Protein AF-A0A820G5E2-F1 (afdb_monomer_lite)

Organism: NCBI:txid392033

Structure (mmCIF, N/CA/C/O backbone):
data_AF-A0A820G5E2-F1
#
_entry.id   AF-A0A820G5E2-F1
#
loop_
_atom_site.group_PDB
_atom_site.id
_atom_site.type_symbol
_atom_site.label_atom_id
_atom_site.label_alt_id
_atom_site.label_comp_id
_atom_site.label_asym_id
_atom_site.label_entity_id
_atom_site.label_seq_id
_atom_site.pdbx_PDB_ins_code
_atom_site.Cartn_x
_atom_site.Cartn_y
_atom_site.Cartn_z
_atom_site.occupancy
_atom_site.B_iso_or_equiv
_atom_site.auth_seq_id
_atom_site.auth_comp_id
_atom_site.auth_asym_id
_atom_site.auth_atom_id
_atom_site.pdbx_PDB_model_num
ATOM 1 N N . THR A 1 1 ? 35.508 21.981 -6.946 1.00 45.84 1 THR A N 1
ATOM 2 C CA . THR A 1 1 ? 34.216 21.780 -7.639 1.00 45.84 1 THR A CA 1
ATOM 3 C C . THR A 1 1 ? 33.960 20.290 -7.760 1.00 45.84 1 THR A C 1
ATOM 5 O O . THR A 1 1 ? 34.663 19.613 -8.496 1.00 45.84 1 THR A O 1
ATOM 8 N N . MET A 1 2 ? 33.043 19.733 -6.963 1.00 49.38 2 MET A N 1
ATOM 9 C CA . MET A 1 2 ? 32.750 18.295 -7.008 1.00 49.38 2 MET A CA 1
ATOM 10 C C . MET A 1 2 ? 31.876 17.982 -8.226 1.00 49.38 2 MET A C 1
ATOM 12 O O . MET A 1 2 ? 30.683 18.266 -8.226 1.00 49.38 2 MET A O 1
ATOM 16 N N . SER A 1 3 ? 32.471 17.430 -9.286 1.00 58.41 3 SER A N 1
ATOM 17 C CA . SER A 1 3 ? 31.712 16.926 -10.432 1.00 58.41 3 SER A CA 1
ATOM 18 C C . SER A 1 3 ? 31.072 15.586 -10.056 1.00 58.41 3 SER A C 1
ATOM 20 O O . SER A 1 3 ? 31.691 14.527 -10.206 1.00 58.41 3 SER A O 1
ATOM 22 N N . THR A 1 4 ? 29.846 15.613 -9.535 1.00 75.94 4 THR A N 1
ATOM 23 C CA . THR A 1 4 ? 29.094 14.392 -9.220 1.00 75.94 4 THR A CA 1
ATOM 24 C C . THR A 1 4 ? 28.787 13.662 -10.524 1.00 75.94 4 THR A C 1
ATOM 26 O O . THR A 1 4 ? 27.958 14.088 -11.323 1.00 75.94 4 THR A O 1
ATOM 29 N N . THR A 1 5 ? 29.530 12.592 -10.777 1.00 82.00 5 THR A N 1
ATOM 30 C CA . THR A 1 5 ? 29.374 11.753 -11.964 1.00 82.00 5 THR A CA 1
ATOM 31 C C . THR A 1 5 ? 28.529 10.541 -11.592 1.00 82.00 5 THR A C 1
ATOM 33 O O . THR A 1 5 ? 28.824 9.889 -10.590 1.00 82.00 5 THR A O 1
ATOM 36 N N . LYS A 1 6 ? 27.528 10.202 -12.410 1.00 86.94 6 LYS A N 1
ATOM 37 C CA . LYS A 1 6 ? 26.767 8.954 -12.274 1.00 86.94 6 LYS A CA 1
ATOM 38 C C . LYS A 1 6 ? 27.303 7.900 -13.239 1.00 86.94 6 LYS A C 1
ATOM 40 O O . LYS A 1 6 ? 27.649 8.210 -14.380 1.00 86.94 6 LYS A O 1
ATOM 45 N N . TYR A 1 7 ? 27.355 6.656 -12.779 1.00 87.56 7 TYR A N 1
ATOM 46 C CA . TYR A 1 7 ? 27.730 5.504 -13.591 1.00 87.56 7 TYR A CA 1
ATOM 47 C C . TYR A 1 7 ? 26.533 4.569 -13.709 1.00 87.56 7 TYR A C 1
ATOM 49 O O . TYR A 1 7 ? 25.929 4.191 -12.708 1.00 87.56 7 TYR A O 1
ATOM 57 N N . TYR A 1 8 ? 26.221 4.194 -14.939 1.00 87.31 8 TYR A N 1
ATOM 58 C CA . TYR A 1 8 ? 25.160 3.277 -15.307 1.00 87.31 8 TYR A CA 1
ATOM 59 C C . TYR A 1 8 ? 25.784 2.010 -15.876 1.00 87.31 8 TYR A C 1
ATOM 61 O O . TYR A 1 8 ? 26.785 2.057 -16.594 1.00 87.31 8 TYR A O 1
ATOM 69 N N . ARG A 1 9 ? 25.171 0.872 -15.578 1.00 87.81 9 ARG A N 1
ATOM 70 C CA . ARG A 1 9 ? 25.445 -0.403 -16.235 1.00 87.81 9 ARG A CA 1
ATOM 71 C C . ARG A 1 9 ? 24.143 -0.888 -16.843 1.00 87.81 9 ARG A C 1
ATOM 73 O O . ARG A 1 9 ? 23.082 -0.679 -16.254 1.00 87.81 9 ARG A O 1
ATOM 80 N N . TYR A 1 10 ? 24.234 -1.522 -18.002 1.00 84.38 10 TYR A N 1
ATOM 81 C CA . TYR A 1 10 ? 23.079 -2.191 -18.572 1.00 84.38 10 TYR A CA 1
ATOM 82 C C . TYR A 1 10 ? 22.563 -3.292 -17.629 1.00 84.38 10 TYR A C 1
ATOM 84 O O . TYR A 1 10 ? 23.338 -3.977 -16.968 1.00 84.38 10 TYR A O 1
ATOM 92 N N . GLU A 1 11 ? 21.244 -3.431 -17.522 1.00 82.06 11 GLU A N 1
ATOM 93 C CA . GLU A 1 11 ? 20.623 -4.312 -16.524 1.00 82.06 11 GLU A CA 1
ATOM 94 C C . GLU A 1 11 ? 20.849 -5.801 -16.822 1.00 82.06 11 GLU A C 1
ATOM 96 O O . GLU A 1 11 ? 20.961 -6.606 -15.898 1.00 82.06 11 GLU A O 1
ATOM 101 N N . ASN A 1 12 ? 20.954 -6.179 -18.101 1.00 81.12 12 ASN A N 1
ATOM 102 C CA . ASN A 1 12 ? 21.259 -7.555 -18.476 1.00 81.12 12 ASN A CA 1
ATOM 103 C C . ASN A 1 12 ? 22.702 -7.900 -18.088 1.00 81.12 12 ASN A C 1
ATOM 105 O O . ASN A 1 12 ? 23.650 -7.338 -18.633 1.00 81.12 12 ASN A O 1
ATOM 109 N N . SER A 1 13 ? 22.856 -8.879 -17.196 1.00 75.94 13 SER A N 1
ATOM 110 C CA . SER A 1 13 ? 24.157 -9.358 -16.714 1.00 75.94 13 SER A CA 1
ATOM 111 C C . SER A 1 13 ? 25.098 -9.870 -17.813 1.00 75.94 13 SER A C 1
ATOM 113 O O . SER A 1 13 ? 26.311 -9.875 -17.618 1.00 75.94 13 SER A O 1
ATOM 115 N N . HIS A 1 14 ? 24.559 -10.256 -18.973 1.00 82.06 14 HIS A N 1
ATOM 116 C CA . HIS A 1 14 ? 25.334 -10.714 -20.128 1.00 82.06 14 HIS A CA 1
ATOM 117 C C . HIS A 1 14 ? 25.839 -9.570 -21.020 1.00 82.06 14 HIS A C 1
ATOM 119 O O . HIS A 1 14 ? 26.645 -9.807 -21.917 1.00 82.06 14 HIS A O 1
ATOM 125 N N . CYS A 1 15 ? 25.406 -8.332 -20.767 1.00 85.62 15 CYS A N 1
ATOM 126 C CA . CYS A 1 15 ? 25.863 -7.142 -21.470 1.00 85.62 15 CYS A CA 1
ATOM 127 C C . CYS A 1 15 ? 26.717 -6.274 -20.539 1.00 85.62 15 CYS A C 1
ATOM 129 O O . CYS A 1 15 ? 26.271 -5.798 -19.497 1.00 85.62 15 CYS A O 1
ATOM 131 N N . THR A 1 16 ? 27.966 -6.034 -20.933 1.00 87.06 16 THR A N 1
ATOM 132 C CA . THR A 1 16 ? 28.963 -5.330 -20.110 1.00 87.06 16 THR A CA 1
ATOM 133 C C . THR A 1 16 ? 29.013 -3.824 -20.361 1.00 87.06 16 THR A C 1
ATOM 135 O O . THR A 1 16 ? 29.848 -3.135 -19.770 1.00 87.06 16 THR A O 1
ATOM 138 N N . VAL A 1 17 ? 28.112 -3.299 -21.200 1.00 91.00 17 VAL A N 1
ATOM 139 C CA . VAL A 1 17 ? 28.048 -1.871 -21.527 1.00 91.00 17 VAL A CA 1
ATOM 140 C C . VAL A 1 17 ? 27.820 -1.039 -20.271 1.00 91.00 17 VAL A C 1
ATOM 142 O O . VAL A 1 17 ? 26.949 -1.318 -19.438 1.00 91.00 17 VAL A O 1
ATOM 145 N N . THR A 1 18 ? 28.611 0.024 -20.157 1.00 90.06 18 THR A N 1
ATOM 146 C CA . THR A 1 18 ? 28.490 1.014 -19.088 1.00 90.06 18 THR A CA 1
ATOM 147 C C . THR A 1 18 ? 28.404 2.412 -19.672 1.00 90.06 18 THR A C 1
ATOM 149 O O . THR A 1 18 ? 29.053 2.719 -20.669 1.00 90.06 18 THR A O 1
ATOM 152 N N . ALA A 1 19 ? 27.621 3.278 -19.039 1.00 90.81 19 ALA A N 1
ATOM 153 C CA . ALA A 1 19 ? 27.509 4.678 -19.415 1.00 90.81 19 ALA A CA 1
ATOM 154 C C . ALA A 1 19 ? 27.889 5.572 -18.236 1.00 90.81 19 ALA A C 1
ATOM 156 O O . ALA A 1 19 ? 27.589 5.286 -17.078 1.00 90.81 19 ALA A O 1
ATOM 157 N N . ARG A 1 20 ? 28.567 6.673 -18.530 1.00 90.50 20 ARG A N 1
ATOM 158 C CA . ARG A 1 20 ? 28.916 7.723 -17.579 1.00 90.50 20 ARG A CA 1
ATOM 159 C C . ARG A 1 20 ? 28.065 8.939 -17.904 1.00 90.50 20 ARG A C 1
ATOM 161 O O . ARG A 1 20 ? 28.127 9.418 -19.033 1.00 90.50 20 ARG A O 1
ATOM 168 N N . ALA A 1 21 ? 27.336 9.468 -16.927 1.00 89.69 21 ALA A N 1
ATOM 169 C CA . ALA A 1 21 ? 26.554 10.689 -17.096 1.00 89.69 21 ALA A CA 1
ATOM 170 C C . ALA A 1 21 ? 26.972 11.795 -16.122 1.00 89.69 21 ALA A C 1
ATOM 172 O O . ALA A 1 21 ? 27.503 11.538 -15.034 1.00 89.69 21 ALA A O 1
ATOM 173 N N . GLY A 1 22 ? 26.736 13.035 -16.546 1.00 86.88 22 GLY A N 1
ATOM 174 C CA . GLY A 1 22 ? 26.939 14.238 -15.743 1.00 86.88 22 GLY A CA 1
ATOM 175 C C . GLY A 1 22 ? 25.763 14.552 -14.812 1.00 86.88 22 GLY A C 1
ATOM 176 O O . GLY A 1 22 ? 24.841 13.759 -14.644 1.00 86.88 22 GLY A O 1
ATOM 177 N N . LEU A 1 23 ? 25.783 15.754 -14.228 1.00 78.75 23 LEU A N 1
ATOM 178 C CA . LEU A 1 23 ? 24.807 16.235 -13.235 1.00 78.75 23 LEU A CA 1
ATOM 179 C C . LEU A 1 23 ? 23.356 16.337 -13.750 1.00 78.75 23 LEU A C 1
ATOM 181 O O . LEU A 1 23 ? 22.436 16.358 -12.941 1.00 78.75 23 LEU A O 1
ATOM 185 N N . GLN A 1 24 ? 23.150 16.369 -15.068 1.00 81.06 24 GLN A N 1
ATOM 186 C CA . GLN A 1 24 ? 21.835 16.473 -15.723 1.00 81.06 24 GLN A CA 1
ATOM 187 C C . GLN A 1 24 ? 21.443 15.186 -16.465 1.00 81.06 24 GLN A C 1
ATOM 189 O O . GLN A 1 24 ? 20.655 15.230 -17.401 1.00 81.06 24 GLN A O 1
ATOM 194 N N . ASP A 1 25 ? 22.063 14.052 -16.122 1.00 78.62 25 ASP A N 1
ATOM 195 C CA . ASP A 1 25 ? 21.887 12.773 -16.830 1.00 78.62 25 ASP A CA 1
ATOM 196 C C . ASP A 1 25 ? 22.248 12.819 -18.330 1.00 78.62 25 ASP A C 1
ATOM 198 O O . ASP A 1 25 ? 21.973 11.888 -19.083 1.00 78.62 25 ASP A O 1
ATOM 202 N N . ILE A 1 26 ? 22.980 13.856 -18.752 1.00 83.31 26 ILE A N 1
ATOM 203 C CA . ILE A 1 26 ? 23.623 13.921 -20.065 1.00 83.31 26 ILE A CA 1
ATOM 204 C C . ILE A 1 26 ? 24.708 12.847 -20.111 1.00 83.31 26 ILE A C 1
ATOM 206 O O . ILE A 1 26 ? 25.644 12.869 -19.300 1.00 83.31 26 ILE A O 1
ATOM 210 N N . ILE A 1 27 ? 24.584 11.918 -21.059 1.00 84.56 27 ILE A N 1
ATOM 211 C CA . ILE A 1 27 ? 25.570 10.862 -21.283 1.00 84.56 27 ILE A CA 1
ATOM 212 C C . ILE A 1 27 ? 26.865 11.509 -21.777 1.00 84.56 27 ILE A C 1
ATOM 214 O O . ILE A 1 27 ? 26.920 12.098 -22.851 1.00 84.56 27 ILE A O 1
ATOM 218 N N . LEU A 1 28 ? 27.912 11.396 -20.965 1.00 87.00 28 LEU A N 1
ATOM 219 C CA . LEU A 1 28 ? 29.245 11.919 -21.255 1.00 87.00 28 LEU A CA 1
ATOM 220 C C . LEU A 1 28 ? 30.093 10.899 -22.013 1.00 87.00 28 LEU A C 1
ATOM 222 O O . LEU A 1 28 ? 30.964 11.276 -22.788 1.00 87.00 28 LEU A O 1
ATOM 226 N N . ASN A 1 29 ? 29.902 9.609 -21.727 1.00 88.62 29 ASN A N 1
ATOM 227 C CA . ASN A 1 29 ? 30.668 8.534 -22.347 1.00 88.62 29 ASN A CA 1
ATOM 228 C C . ASN A 1 29 ? 29.920 7.199 -22.231 1.00 88.62 29 ASN A C 1
ATOM 230 O O . ASN A 1 29 ? 29.318 6.928 -21.192 1.00 88.62 29 ASN A O 1
ATOM 234 N N . ILE A 1 30 ? 30.013 6.355 -23.254 1.00 89.25 30 ILE A N 1
ATOM 235 C CA . ILE A 1 30 ? 29.547 4.966 -23.252 1.00 89.25 30 ILE A CA 1
ATOM 236 C C . ILE A 1 30 ? 30.763 4.080 -23.527 1.00 89.25 30 ILE A C 1
ATOM 238 O O . ILE A 1 30 ? 31.517 4.325 -24.465 1.00 89.25 30 ILE A O 1
ATOM 242 N N . LYS A 1 31 ? 30.981 3.068 -22.686 1.00 90.19 31 LYS A N 1
ATOM 243 C CA . LYS A 1 31 ? 32.057 2.086 -22.840 1.00 90.19 31 LYS A CA 1
ATOM 244 C C . LYS A 1 31 ? 31.486 0.709 -23.156 1.00 90.19 31 LYS A C 1
ATOM 246 O O . LYS A 1 31 ? 30.662 0.202 -22.390 1.00 90.19 31 LYS A O 1
ATOM 251 N N . GLY A 1 32 ? 32.047 0.091 -24.193 1.00 87.06 32 GLY A N 1
ATOM 252 C CA . GLY A 1 32 ? 31.660 -1.227 -24.691 1.00 87.06 32 GLY A CA 1
ATOM 253 C C . GLY A 1 32 ? 30.515 -1.156 -25.697 1.00 87.06 32 GLY A C 1
ATOM 254 O O . GLY A 1 32 ? 29.856 -0.126 -25.816 1.00 87.06 32 GLY A O 1
ATOM 255 N N . ASP A 1 33 ? 30.275 -2.279 -26.367 1.00 86.19 33 ASP A N 1
ATOM 256 C CA . ASP A 1 33 ? 29.195 -2.448 -27.337 1.00 86.19 33 ASP A CA 1
ATOM 257 C C . ASP A 1 33 ? 28.151 -3.433 -26.810 1.00 86.19 33 ASP A C 1
ATOM 259 O O . ASP A 1 33 ? 28.474 -4.395 -26.103 1.00 86.19 33 ASP A O 1
ATOM 263 N N . HIS A 1 34 ? 26.884 -3.190 -27.144 1.00 86.00 34 HIS A N 1
ATOM 264 C CA . HIS A 1 34 ? 25.812 -4.116 -26.799 1.00 86.00 34 HIS A CA 1
ATOM 265 C C . HIS A 1 34 ? 25.978 -5.415 -27.591 1.00 86.00 34 HIS A C 1
ATOM 267 O O . HIS A 1 34 ? 26.128 -5.404 -28.809 1.00 86.00 34 HIS A O 1
ATOM 273 N N . CYS A 1 35 ? 25.905 -6.550 -26.897 1.00 87.69 35 CYS A N 1
ATOM 274 C CA . CYS A 1 35 ? 25.952 -7.886 -27.499 1.00 87.69 35 CYS A CA 1
ATOM 275 C C . CYS A 1 35 ? 24.564 -8.412 -27.912 1.00 87.69 35 CYS A C 1
ATOM 277 O O . CYS A 1 35 ? 24.396 -9.603 -28.165 1.00 87.69 35 CYS A O 1
ATOM 279 N N . HIS A 1 36 ? 23.557 -7.542 -27.935 1.00 83.25 36 HIS A N 1
ATOM 280 C CA . HIS A 1 36 ? 22.164 -7.877 -28.203 1.00 83.25 36 HIS A CA 1
ATOM 281 C C . HIS A 1 36 ? 21.483 -6.718 -28.948 1.00 83.25 36 HIS A C 1
ATOM 283 O O . HIS A 1 36 ? 21.933 -5.570 -28.842 1.00 83.25 36 HIS A O 1
ATOM 289 N N . PRO A 1 37 ? 20.397 -6.987 -29.691 1.00 84.25 37 PRO A N 1
ATOM 290 C CA . PRO A 1 37 ? 19.614 -5.932 -30.317 1.00 84.25 37 PRO A CA 1
ATOM 291 C C . PRO A 1 37 ? 18.901 -5.055 -29.268 1.00 84.25 37 PRO A C 1
ATOM 293 O O . PRO A 1 37 ? 18.727 -5.470 -28.115 1.00 84.25 37 PRO A O 1
ATOM 296 N N . PRO A 1 38 ? 18.477 -3.838 -29.648 1.00 83.69 38 PRO A N 1
ATOM 297 C CA . PRO A 1 38 ? 17.566 -3.039 -28.840 1.00 83.69 38 PRO A CA 1
ATOM 298 C C . PRO A 1 38 ? 16.240 -3.776 -28.619 1.00 83.69 38 PRO A C 1
ATOM 300 O O . PRO A 1 38 ? 15.701 -4.367 -29.550 1.00 83.69 38 PRO A O 1
ATOM 303 N N . GLU A 1 39 ? 15.700 -3.690 -27.404 1.00 85.50 39 GLU A N 1
ATOM 304 C CA . GLU A 1 39 ? 14.422 -4.306 -27.016 1.00 85.50 39 GLU A CA 1
ATOM 305 C C . GLU A 1 39 ? 13.399 -3.205 -26.673 1.00 85.50 39 GLU A C 1
ATOM 307 O O . GLU A 1 39 ? 13.133 -2.939 -25.492 1.00 85.50 39 GLU A O 1
ATOM 312 N N . PRO A 1 40 ? 12.865 -2.486 -27.679 1.00 85.06 40 PRO A N 1
ATOM 313 C CA . PRO A 1 40 ? 11.970 -1.351 -27.453 1.00 85.06 40 PRO A CA 1
ATOM 314 C C . PRO A 1 40 ? 10.700 -1.751 -26.694 1.00 85.06 40 PRO A C 1
ATOM 316 O O . PRO A 1 40 ? 10.183 -0.967 -25.896 1.00 85.06 40 PRO A O 1
ATOM 319 N N . GLU A 1 41 ? 10.236 -2.987 -26.856 1.00 87.38 41 GLU A N 1
ATOM 320 C CA . GLU A 1 41 ? 9.050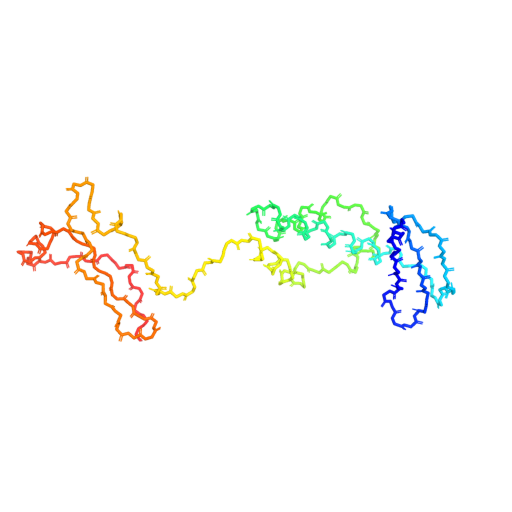 -3.505 -26.183 1.00 87.38 41 GLU A CA 1
ATOM 321 C C . GLU A 1 41 ? 9.254 -3.584 -24.669 1.00 87.38 41 GLU A C 1
ATOM 323 O O . GLU A 1 41 ? 8.359 -3.229 -23.898 1.00 87.38 41 GLU A O 1
ATOM 328 N N . GLN A 1 42 ? 10.445 -4.001 -24.225 1.00 85.88 42 GLN A N 1
ATOM 329 C CA . GLN A 1 42 ? 10.771 -4.040 -22.801 1.00 85.88 42 GLN A CA 1
ATOM 330 C C . GLN A 1 42 ? 10.831 -2.639 -22.201 1.00 85.88 42 GLN A C 1
ATOM 332 O O . GLN A 1 42 ? 10.413 -2.446 -21.057 1.00 85.88 42 GLN A O 1
ATOM 337 N N . ILE A 1 43 ? 11.325 -1.659 -22.962 1.00 87.44 43 ILE A N 1
ATOM 338 C CA . ILE A 1 43 ? 11.339 -0.257 -22.538 1.00 87.44 43 ILE A CA 1
ATOM 339 C C . ILE A 1 43 ? 9.899 0.230 -22.351 1.00 87.44 43 ILE A C 1
ATOM 341 O O . ILE A 1 43 ? 9.579 0.757 -21.288 1.00 87.44 43 ILE A O 1
ATOM 345 N N . GLN A 1 44 ? 9.010 -0.032 -23.312 1.00 89.94 44 GLN A N 1
ATOM 346 C CA . GLN A 1 44 ? 7.593 0.340 -23.222 1.00 89.94 44 GLN A CA 1
ATOM 347 C C . GLN A 1 44 ? 6.899 -0.275 -21.994 1.00 89.94 44 GLN A C 1
ATOM 349 O O . GLN A 1 44 ? 6.235 0.433 -21.236 1.00 89.94 44 GLN A O 1
ATOM 354 N N . ILE A 1 45 ? 7.117 -1.567 -21.725 1.00 90.12 45 ILE A N 1
ATOM 355 C CA . ILE A 1 45 ? 6.547 -2.251 -20.550 1.00 90.12 45 ILE A CA 1
ATOM 356 C C . ILE A 1 45 ? 7.081 -1.660 -19.240 1.00 90.12 45 ILE A C 1
ATOM 358 O O . ILE A 1 45 ? 6.350 -1.561 -18.252 1.00 90.12 45 ILE A O 1
ATOM 362 N N . ARG A 1 46 ? 8.360 -1.275 -19.191 1.00 89.50 46 ARG A N 1
ATOM 363 C CA . ARG A 1 46 ? 8.945 -0.631 -18.004 1.00 89.50 46 ARG A CA 1
ATOM 364 C C . ARG A 1 46 ? 8.345 0.744 -17.770 1.00 89.50 46 ARG A C 1
ATOM 366 O O . ARG A 1 46 ? 7.985 1.037 -16.631 1.00 89.50 46 ARG A O 1
ATOM 373 N N . THR A 1 47 ? 8.204 1.543 -18.823 1.00 90.75 47 THR A N 1
ATOM 374 C CA . THR A 1 47 ? 7.551 2.853 -18.751 1.00 90.75 47 THR A CA 1
ATOM 375 C C . THR A 1 47 ? 6.125 2.702 -18.235 1.00 90.75 47 THR A C 1
ATOM 377 O O . THR A 1 47 ? 5.763 3.349 -17.257 1.00 90.75 47 THR A O 1
ATOM 380 N N . PHE A 1 48 ? 5.358 1.752 -18.778 1.00 92.56 48 PHE A N 1
ATOM 381 C CA . PHE A 1 48 ? 4.018 1.434 -18.284 1.00 92.56 48 PHE A CA 1
ATOM 382 C C . PHE A 1 48 ? 4.007 1.088 -16.787 1.00 92.56 48 PHE A C 1
ATOM 384 O O . PHE A 1 48 ? 3.264 1.683 -16.008 1.00 92.56 48 PHE A O 1
ATOM 391 N N . LYS A 1 49 ? 4.886 0.178 -16.339 1.00 92.12 49 LYS A N 1
ATOM 392 C CA . LYS A 1 49 ? 5.000 -0.183 -14.912 1.00 92.12 49 LYS A CA 1
ATOM 393 C C . LYS A 1 49 ? 5.299 1.026 -14.028 1.00 92.12 49 LYS A C 1
ATOM 395 O O . LYS A 1 49 ? 4.814 1.075 -12.899 1.00 92.12 49 LYS A O 1
ATOM 400 N N . GLN A 1 50 ? 6.123 1.962 -14.497 1.00 91.56 50 GLN A N 1
ATOM 401 C CA . GLN A 1 50 ? 6.447 3.178 -13.753 1.00 91.56 50 GLN A CA 1
ATOM 402 C C . GLN A 1 50 ? 5.240 4.108 -13.639 1.00 91.56 50 GLN A C 1
ATOM 404 O O . GLN A 1 50 ? 4.991 4.606 -12.543 1.00 91.56 50 GLN A O 1
ATOM 409 N N . VAL A 1 51 ? 4.471 4.277 -14.717 1.00 92.81 51 VAL A N 1
ATOM 410 C CA . VAL A 1 51 ? 3.236 5.075 -14.719 1.00 92.81 51 VAL A CA 1
ATOM 411 C C . VAL A 1 51 ? 2.216 4.489 -13.745 1.00 92.81 51 VAL A C 1
ATOM 413 O O . VAL A 1 51 ? 1.782 5.181 -12.826 1.00 92.81 51 VAL A O 1
ATOM 416 N N . VAL A 1 52 ? 1.925 3.187 -13.840 1.00 92.69 52 VAL A N 1
ATOM 417 C CA . VAL A 1 52 ? 0.976 2.530 -12.922 1.00 92.69 52 VAL A CA 1
ATOM 418 C C . VAL A 1 52 ? 1.467 2.594 -11.475 1.00 92.69 52 VAL A C 1
ATOM 420 O O . VAL A 1 52 ? 0.676 2.813 -10.561 1.00 92.69 52 VAL A O 1
ATOM 423 N N . LYS A 1 53 ? 2.777 2.449 -11.232 1.00 92.81 53 LYS A N 1
ATOM 424 C CA . LYS A 1 53 ? 3.354 2.589 -9.887 1.00 92.81 53 LYS A CA 1
ATOM 425 C C . LYS A 1 53 ? 3.203 4.010 -9.342 1.00 92.81 53 LYS A C 1
ATOM 427 O O . LYS A 1 53 ? 2.921 4.159 -8.155 1.00 92.81 53 LYS A O 1
ATOM 432 N N . ALA A 1 54 ? 3.411 5.027 -10.176 1.00 92.25 54 ALA A N 1
ATOM 433 C CA . ALA A 1 54 ? 3.222 6.421 -9.796 1.00 92.25 54 ALA A CA 1
ATOM 434 C C . ALA A 1 54 ? 1.751 6.688 -9.449 1.00 92.25 54 ALA A C 1
ATOM 436 O O . ALA A 1 54 ? 1.479 7.171 -8.353 1.00 92.25 54 ALA A O 1
ATOM 437 N N . GLY A 1 55 ? 0.819 6.246 -10.300 1.00 91.06 55 GLY A N 1
ATOM 438 C CA . GLY A 1 55 ? -0.620 6.311 -10.031 1.00 91.06 55 GLY A CA 1
ATOM 439 C C . GLY A 1 55 ? -1.007 5.566 -8.753 1.00 91.06 55 GLY A C 1
ATOM 440 O O . GLY A 1 55 ? -1.743 6.085 -7.921 1.00 91.06 55 GLY A O 1
ATOM 441 N N . ALA A 1 56 ? -0.444 4.377 -8.514 1.00 91.06 56 ALA A N 1
ATOM 442 C CA . ALA A 1 56 ? -0.686 3.624 -7.286 1.00 91.06 56 ALA A CA 1
ATOM 443 C C . ALA A 1 56 ? -0.240 4.382 -6.025 1.00 91.06 56 ALA A C 1
ATOM 445 O O . ALA A 1 56 ? -0.814 4.169 -4.960 1.00 91.06 56 ALA A O 1
ATOM 446 N N . ILE A 1 57 ? 0.763 5.254 -6.125 1.00 90.56 57 ILE A N 1
ATOM 447 C CA . ILE A 1 57 ? 1.222 6.095 -5.018 1.00 90.56 57 ILE A CA 1
ATOM 448 C C . ILE A 1 57 ? 0.336 7.337 -4.852 1.00 90.56 57 ILE A C 1
ATOM 450 O O . ILE A 1 57 ? 0.026 7.699 -3.721 1.00 90.56 57 ILE A O 1
ATOM 454 N N . SER A 1 58 ? -0.055 7.990 -5.948 1.00 90.88 58 SER A N 1
ATOM 455 C CA . SER A 1 58 ? -0.742 9.288 -5.906 1.00 90.88 58 SER A CA 1
ATOM 456 C C . SER A 1 58 ? -2.265 9.204 -5.827 1.00 90.88 58 SER A C 1
ATOM 458 O O . SER A 1 58 ? -2.896 10.109 -5.287 1.00 90.88 58 SER A O 1
ATOM 460 N N . GLU A 1 59 ? -2.874 8.162 -6.391 1.00 90.25 59 GLU A N 1
ATOM 461 C CA . GLU A 1 59 ? -4.327 8.039 -6.512 1.00 90.25 59 GLU A CA 1
ATOM 462 C C . GLU A 1 59 ? -4.924 7.188 -5.382 1.00 90.25 59 GLU A C 1
ATOM 464 O O . GLU A 1 59 ? -4.383 6.149 -4.992 1.00 90.25 59 GLU A O 1
ATOM 469 N N . SER A 1 60 ? -6.097 7.600 -4.893 1.00 87.12 60 SER A N 1
ATOM 470 C CA . SER A 1 60 ? -6.859 6.894 -3.853 1.00 87.12 60 SER A CA 1
ATOM 471 C C . SER A 1 60 ? -7.728 5.751 -4.392 1.00 87.12 60 SER A C 1
ATOM 473 O O . SER A 1 60 ? -8.292 4.989 -3.607 1.00 87.12 60 SER A O 1
ATOM 475 N N . ILE A 1 61 ? -7.830 5.599 -5.716 1.00 90.50 61 ILE A N 1
ATOM 476 C CA . ILE A 1 61 ? -8.627 4.540 -6.338 1.00 90.50 61 ILE A CA 1
ATOM 477 C C . ILE A 1 61 ? -7.923 3.166 -6.248 1.00 90.50 61 ILE A C 1
ATOM 479 O O . ILE A 1 61 ? -6.695 3.080 -6.067 1.00 90.50 61 ILE A O 1
ATOM 483 N N . PRO A 1 62 ? -8.672 2.051 -6.349 1.00 90.62 62 PRO A N 1
ATOM 484 C CA . PRO A 1 62 ? -8.098 0.710 -6.362 1.00 90.62 62 PRO A CA 1
ATOM 485 C C . PRO A 1 62 ? -7.058 0.524 -7.475 1.00 90.62 62 PRO A C 1
ATOM 487 O O . PRO A 1 62 ? -7.287 0.900 -8.619 1.00 90.62 62 PRO A O 1
ATOM 490 N N . ILE A 1 63 ? -5.941 -0.141 -7.160 1.00 90.44 63 ILE A N 1
ATOM 491 C CA . ILE A 1 63 ? -4.877 -0.478 -8.125 1.00 90.44 63 ILE A CA 1
ATOM 492 C C . ILE A 1 63 ? -5.393 -1.176 -9.400 1.00 90.44 63 ILE A C 1
ATOM 494 O O . ILE A 1 63 ? -4.889 -0.830 -10.466 1.00 90.44 63 ILE A O 1
ATOM 498 N N . PRO A 1 64 ? -6.381 -2.102 -9.355 1.00 92.25 64 PRO A N 1
ATOM 499 C CA . PRO A 1 64 ? -6.982 -2.635 -10.580 1.00 92.25 64 PRO A CA 1
ATOM 500 C C . PRO A 1 64 ? -7.495 -1.545 -11.526 1.00 92.25 64 PRO A C 1
ATOM 502 O O . PRO A 1 64 ? -7.176 -1.562 -12.706 1.00 92.25 64 PRO A O 1
ATOM 505 N N . GLN A 1 65 ? -8.208 -0.551 -10.991 1.00 92.94 65 GLN A N 1
ATOM 506 C CA . GLN A 1 65 ? -8.779 0.527 -11.797 1.00 92.94 65 GLN A CA 1
ATOM 507 C C . GLN A 1 65 ? -7.692 1.419 -12.400 1.00 92.94 65 GLN A C 1
ATOM 509 O O . GLN A 1 65 ? -7.826 1.847 -13.540 1.00 92.94 65 GLN A O 1
ATOM 514 N N . ILE A 1 66 ? -6.602 1.661 -11.663 1.00 93.00 66 ILE A N 1
ATOM 515 C CA . ILE A 1 66 ? -5.434 2.391 -12.182 1.00 93.00 66 ILE A CA 1
ATOM 516 C C . ILE A 1 66 ? -4.814 1.609 -13.333 1.00 93.00 66 ILE A C 1
ATOM 518 O O . ILE A 1 66 ? -4.551 2.174 -14.384 1.00 93.00 66 ILE A O 1
ATOM 522 N N . TYR A 1 67 ? -4.603 0.305 -13.156 1.00 93.44 67 TYR A N 1
ATOM 523 C CA . TYR A 1 67 ? -4.036 -0.535 -14.203 1.00 93.44 67 TYR A CA 1
ATOM 524 C C . TYR A 1 67 ? -4.895 -0.504 -15.473 1.00 93.44 67 TYR A C 1
ATOM 526 O O . TYR A 1 67 ? -4.352 -0.264 -16.546 1.00 93.44 67 TYR A O 1
ATOM 534 N N . ASP A 1 68 ? -6.211 -0.697 -15.353 1.00 92.12 68 ASP A N 1
ATOM 535 C CA . ASP A 1 68 ? -7.125 -0.727 -16.502 1.00 92.12 68 ASP A CA 1
ATOM 536 C C . ASP A 1 68 ? -7.193 0.632 -17.212 1.00 92.12 68 ASP A C 1
ATOM 538 O O . ASP A 1 68 ? -7.138 0.697 -18.440 1.00 92.12 68 ASP A O 1
ATOM 542 N N . LYS A 1 69 ? -7.245 1.724 -16.440 1.00 92.62 69 LYS A N 1
ATOM 543 C CA . LYS A 1 69 ? -7.190 3.101 -16.946 1.00 92.62 69 LYS A CA 1
ATOM 544 C C . LYS A 1 69 ? -5.906 3.345 -17.737 1.00 92.62 69 LYS A C 1
ATOM 546 O O . LYS A 1 69 ? -5.966 3.772 -18.885 1.00 92.62 69 LYS A O 1
ATOM 551 N N . GLU A 1 70 ? -4.747 3.055 -17.150 1.00 92.06 70 GLU A N 1
ATOM 552 C CA . GLU A 1 70 ? -3.463 3.292 -17.813 1.00 92.06 70 GLU A CA 1
ATOM 553 C C . GLU A 1 70 ? -3.265 2.359 -19.016 1.00 92.06 70 GLU A C 1
ATOM 555 O O . GLU A 1 70 ? -2.713 2.778 -20.028 1.00 92.06 70 GLU A O 1
ATOM 560 N N . ALA A 1 71 ? -3.748 1.114 -18.948 1.00 90.00 71 ALA A N 1
ATOM 561 C CA . ALA A 1 71 ? -3.688 0.168 -20.061 1.00 90.00 71 ALA A CA 1
ATOM 562 C C . ALA A 1 71 ? -4.550 0.615 -21.253 1.00 90.00 71 ALA A C 1
ATOM 564 O O . ALA A 1 71 ? -4.188 0.347 -22.396 1.00 90.00 71 ALA A O 1
ATOM 565 N N . ALA A 1 72 ? -5.660 1.313 -20.999 1.00 88.81 72 ALA A N 1
ATOM 566 C CA . ALA A 1 72 ? -6.528 1.858 -22.040 1.00 88.81 72 ALA A CA 1
ATOM 567 C C . ALA A 1 72 ? -5.972 3.132 -22.703 1.00 88.81 72 ALA A C 1
ATOM 569 O O . ALA A 1 72 ? -6.361 3.449 -23.825 1.00 88.81 72 ALA A O 1
ATOM 570 N N . HIS A 1 73 ? -5.092 3.871 -22.022 1.00 85.88 73 HIS A N 1
ATOM 571 C CA . HIS A 1 73 ? -4.563 5.154 -22.500 1.00 85.88 73 HIS A CA 1
ATOM 572 C C . HIS A 1 73 ? -3.161 5.078 -23.106 1.00 85.88 73 HIS A C 1
ATOM 574 O O . HIS A 1 73 ? -2.705 6.056 -23.697 1.00 85.88 73 HIS A O 1
ATOM 580 N N . ILE A 1 74 ? -2.461 3.955 -22.949 1.00 84.19 74 ILE A N 1
ATOM 581 C CA . ILE A 1 74 ? -1.083 3.828 -23.406 1.00 84.19 74 ILE A CA 1
ATOM 582 C C . ILE A 1 74 ? -0.998 3.312 -24.849 1.00 84.19 74 ILE A C 1
ATOM 584 O O . ILE A 1 74 ? -1.529 2.256 -25.190 1.00 84.19 74 ILE A O 1
ATOM 588 N N . ASP A 1 75 ? -0.248 4.028 -25.685 1.00 85.44 75 ASP A N 1
ATOM 589 C CA . ASP A 1 75 ? 0.099 3.583 -27.037 1.00 85.44 75 ASP A CA 1
ATOM 590 C C . ASP A 1 75 ? 1.236 2.550 -26.975 1.00 85.44 75 ASP A C 1
ATOM 592 O O . ASP A 1 75 ? 2.423 2.868 -27.101 1.00 85.44 75 ASP A O 1
ATOM 596 N N . LEU A 1 76 ? 0.876 1.289 -26.730 1.00 86.81 76 LEU A N 1
ATOM 597 C CA . LEU A 1 76 ? 1.803 0.157 -26.755 1.00 86.81 76 LEU A CA 1
ATOM 598 C C . LEU A 1 76 ? 1.832 -0.514 -28.128 1.00 86.81 76 LEU A C 1
ATOM 600 O O . LEU A 1 76 ? 0.812 -0.655 -28.802 1.00 86.81 76 LEU A O 1
ATOM 604 N N . SER A 1 77 ? 3.007 -1.014 -28.514 1.00 87.25 77 SER A N 1
ATOM 605 C CA . SER A 1 77 ? 3.112 -1.891 -29.683 1.00 87.25 77 SER A CA 1
ATOM 606 C C . SER A 1 77 ? 2.325 -3.193 -29.470 1.00 87.25 77 SER A C 1
ATOM 608 O O . SER A 1 77 ? 2.179 -3.668 -28.342 1.00 87.25 77 SER A O 1
ATOM 610 N N . THR A 1 78 ? 1.868 -3.834 -30.551 1.00 87.06 78 THR A N 1
ATOM 611 C CA . THR A 1 78 ? 1.155 -5.125 -30.473 1.00 87.06 78 THR A CA 1
ATOM 612 C C . THR A 1 78 ? 1.968 -6.191 -29.732 1.00 87.06 78 THR A C 1
ATOM 614 O O . THR A 1 78 ? 1.415 -6.965 -28.953 1.00 87.06 78 THR A O 1
ATOM 617 N N . LEU A 1 79 ? 3.290 -6.198 -29.929 1.00 86.06 79 LEU A N 1
ATOM 618 C CA . LEU A 1 79 ? 4.202 -7.099 -29.228 1.00 86.06 79 LEU A CA 1
ATOM 619 C C . LEU A 1 79 ? 4.253 -6.781 -27.729 1.00 86.06 79 LEU A C 1
ATOM 621 O O . LEU A 1 79 ? 4.133 -7.691 -26.913 1.00 86.06 79 LEU A O 1
ATOM 625 N N . SER A 1 80 ? 4.346 -5.503 -27.354 1.00 86.56 80 SER A N 1
ATOM 626 C CA . SER A 1 80 ? 4.323 -5.070 -25.952 1.00 86.56 80 SER A CA 1
ATOM 627 C C . SER A 1 80 ? 3.020 -5.413 -25.237 1.00 86.56 80 SER A C 1
ATOM 629 O O . SER A 1 80 ? 3.070 -5.786 -24.068 1.00 86.56 80 SER A O 1
ATOM 631 N N . ILE A 1 81 ? 1.874 -5.322 -25.920 1.00 86.00 81 ILE A N 1
ATOM 632 C CA . ILE A 1 81 ? 0.571 -5.726 -25.369 1.00 86.00 81 ILE A CA 1
ATOM 633 C C . ILE A 1 81 ? 0.555 -7.235 -25.101 1.00 86.00 81 ILE A C 1
ATOM 635 O O . ILE A 1 81 ? 0.118 -7.666 -24.036 1.00 86.00 81 ILE A O 1
ATOM 639 N N . ALA A 1 82 ? 1.081 -8.041 -26.029 1.00 86.12 82 ALA A N 1
ATOM 640 C CA . ALA A 1 82 ? 1.096 -9.499 -25.904 1.00 86.12 8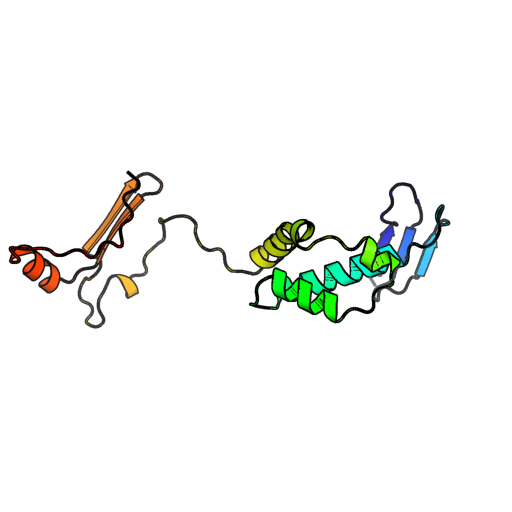2 ALA A CA 1
ATOM 641 C C . ALA A 1 82 ? 1.936 -10.002 -24.716 1.00 86.12 82 ALA A C 1
ATOM 643 O O . ALA A 1 82 ? 1.621 -11.038 -24.133 1.00 86.12 82 ALA A O 1
ATOM 644 N N . VAL A 1 83 ? 2.990 -9.270 -24.344 1.00 87.75 83 VAL A N 1
ATOM 645 C CA . VAL A 1 83 ? 3.854 -9.596 -23.195 1.00 87.75 83 VAL A CA 1
ATOM 646 C C . VAL A 1 83 ? 3.606 -8.700 -21.977 1.00 87.75 83 VAL A C 1
ATOM 648 O O . VAL A 1 83 ? 4.390 -8.717 -21.021 1.00 87.75 83 VAL A O 1
ATOM 651 N N . LEU A 1 84 ? 2.527 -7.909 -21.985 1.00 87.88 84 LEU A N 1
ATOM 652 C CA . LEU A 1 84 ? 2.202 -7.031 -20.872 1.00 87.88 84 LEU A CA 1
ATOM 653 C C . LEU A 1 84 ? 1.898 -7.883 -19.628 1.00 87.88 84 LEU A C 1
ATOM 655 O O . LEU A 1 84 ? 1.074 -8.799 -19.677 1.00 87.88 84 LEU A O 1
ATOM 659 N N . PRO A 1 85 ? 2.546 -7.612 -18.485 1.00 87.25 85 PRO A N 1
ATOM 660 C CA . PRO A 1 85 ? 2.281 -8.352 -17.262 1.00 87.25 85 PRO A CA 1
ATOM 661 C C . PRO A 1 85 ? 0.859 -8.083 -16.784 1.00 87.25 85 PRO A C 1
ATOM 663 O O . PRO A 1 85 ? 0.428 -6.933 -16.709 1.00 87.25 85 PRO A O 1
ATOM 666 N N . SER A 1 86 ? 0.165 -9.142 -16.382 1.00 89.44 86 SER A N 1
ATOM 667 C CA . SER A 1 86 ? -1.176 -9.033 -15.813 1.00 89.44 86 SER A CA 1
ATOM 668 C C . SER A 1 86 ? -1.183 -8.206 -14.526 1.00 89.44 86 SER A C 1
ATOM 670 O O . SER A 1 86 ? -0.218 -8.191 -13.753 1.00 89.44 86 SER A O 1
ATOM 672 N N . GLN A 1 87 ? -2.329 -7.599 -14.231 1.00 86.38 87 GLN A N 1
ATOM 673 C CA . GLN A 1 87 ? -2.558 -6.869 -12.988 1.00 86.38 87 GLN A CA 1
ATOM 674 C C . GLN A 1 87 ? -2.204 -7.704 -11.739 1.00 86.38 87 GLN A C 1
ATOM 676 O O . GLN A 1 87 ? -1.574 -7.198 -10.813 1.00 86.38 87 GLN A O 1
ATOM 681 N N . ARG A 1 88 ? -2.527 -9.007 -11.722 1.00 86.19 88 ARG A N 1
ATOM 682 C CA . ARG A 1 88 ? -2.202 -9.910 -10.599 1.00 86.19 88 ARG A CA 1
ATOM 683 C C . ARG A 1 88 ? -0.699 -10.057 -10.362 1.00 86.19 88 ARG A C 1
ATOM 685 O O . ARG A 1 88 ? -0.275 -10.121 -9.212 1.00 86.19 88 ARG A O 1
ATOM 692 N N . GLN A 1 89 ? 0.104 -10.088 -11.426 1.00 85.81 89 GLN A N 1
ATOM 693 C CA . GLN A 1 89 ? 1.563 -10.195 -11.316 1.00 85.81 89 GLN A CA 1
ATOM 694 C C . GLN A 1 89 ? 2.191 -8.933 -10.715 1.00 85.81 89 GLN A C 1
ATOM 696 O O . GLN A 1 89 ? 3.247 -9.012 -10.090 1.00 85.81 89 GLN A O 1
ATOM 701 N N . LEU A 1 90 ? 1.549 -7.774 -10.887 1.00 84.75 90 LEU A N 1
ATOM 702 C CA . LEU A 1 90 ? 2.072 -6.491 -10.417 1.00 84.75 90 LEU A CA 1
ATOM 703 C C . LEU A 1 90 ? 1.425 -5.983 -9.126 1.00 84.75 90 LEU A C 1
ATOM 705 O O . LEU A 1 90 ? 2.040 -5.171 -8.431 1.00 84.75 90 LEU A O 1
ATOM 709 N N . GLY A 1 91 ? 0.236 -6.481 -8.774 1.00 82.19 91 GLY A N 1
ATOM 710 C CA . GLY A 1 91 ? -0.557 -6.010 -7.637 1.00 82.19 91 GLY A CA 1
ATOM 711 C C . GLY A 1 91 ? 0.248 -5.936 -6.343 1.00 82.19 91 GLY A C 1
ATOM 712 O O . GLY A 1 91 ? 0.352 -4.868 -5.751 1.00 82.19 91 GLY A O 1
ATOM 713 N N . SER A 1 92 ? 0.960 -7.008 -5.982 1.00 84.25 92 SER A N 1
ATOM 714 C CA . SER A 1 92 ? 1.777 -7.052 -4.759 1.00 84.25 92 SER A CA 1
ATOM 715 C C . SER A 1 92 ? 2.882 -5.987 -4.714 1.00 84.25 92 SER A C 1
ATOM 717 O O . SER A 1 92 ? 3.190 -5.450 -3.645 1.00 84.25 92 SER A O 1
ATOM 719 N N . THR A 1 93 ? 3.466 -5.653 -5.868 1.00 87.12 93 THR A N 1
ATOM 720 C CA . THR A 1 93 ? 4.520 -4.637 -5.991 1.00 87.12 93 THR A CA 1
ATOM 721 C C . THR A 1 93 ? 3.944 -3.240 -5.796 1.00 87.12 93 THR A C 1
ATOM 723 O O . THR A 1 93 ? 4.522 -2.425 -5.073 1.00 87.12 93 THR A O 1
ATOM 726 N N . PHE A 1 94 ? 2.793 -2.969 -6.407 1.00 90.31 94 PHE A N 1
ATOM 727 C CA . PHE A 1 94 ? 2.121 -1.677 -6.309 1.00 90.31 94 PHE A CA 1
ATOM 728 C C . PHE A 1 94 ? 1.473 -1.472 -4.936 1.00 90.31 94 PHE A C 1
ATOM 730 O O . PHE A 1 94 ? 1.642 -0.408 -4.346 1.00 90.31 94 PHE A O 1
ATOM 737 N N . ASP A 1 95 ? 0.867 -2.509 -4.354 1.00 87.00 95 ASP A N 1
ATOM 738 C CA . ASP A 1 95 ? 0.361 -2.497 -2.977 1.00 87.00 95 ASP A CA 1
ATOM 739 C C . ASP A 1 95 ? 1.478 -2.215 -1.975 1.00 87.00 95 ASP A C 1
ATOM 741 O O . ASP A 1 95 ? 1.282 -1.522 -0.978 1.00 87.00 95 ASP A O 1
ATOM 745 N N . LYS A 1 96 ? 2.676 -2.767 -2.201 1.00 87.31 96 LYS A N 1
ATOM 746 C CA . LYS A 1 96 ? 3.843 -2.471 -1.363 1.00 87.31 96 LYS A CA 1
ATOM 747 C C . LYS A 1 96 ? 4.286 -1.016 -1.524 1.00 87.31 96 LYS A C 1
ATOM 749 O O . LYS A 1 96 ? 4.576 -0.372 -0.522 1.00 87.31 96 LYS A O 1
ATOM 754 N N . ALA A 1 97 ? 4.317 -0.496 -2.751 1.00 87.44 97 ALA A N 1
ATOM 755 C CA . ALA A 1 97 ? 4.672 0.898 -3.013 1.00 87.44 97 ALA A CA 1
ATOM 756 C C . ALA A 1 97 ? 3.685 1.878 -2.356 1.00 87.44 97 ALA A C 1
ATOM 758 O O . ALA A 1 97 ? 4.119 2.818 -1.696 1.00 87.44 97 ALA A O 1
ATOM 759 N N . ARG A 1 98 ? 2.379 1.610 -2.465 1.00 88.25 98 ARG A N 1
ATOM 760 C CA . ARG A 1 98 ? 1.318 2.380 -1.805 1.00 88.25 98 ARG A CA 1
ATOM 761 C C . ARG A 1 98 ? 1.430 2.308 -0.282 1.00 88.25 98 ARG A C 1
ATOM 763 O O . ARG A 1 98 ? 1.386 3.338 0.379 1.00 88.25 98 ARG A O 1
ATOM 770 N N . ARG A 1 99 ? 1.661 1.115 0.278 1.00 84.38 99 ARG A N 1
ATOM 771 C CA . ARG A 1 99 ? 1.804 0.918 1.733 1.00 84.38 99 ARG A CA 1
ATOM 772 C C . ARG A 1 99 ? 2.938 1.715 2.371 1.00 84.38 99 ARG A C 1
ATOM 774 O O . ARG A 1 99 ? 2.829 2.072 3.535 1.00 84.38 99 ARG A O 1
ATOM 781 N N . LEU A 1 100 ? 4.012 1.989 1.629 1.00 85.38 100 LEU A N 1
ATOM 782 C CA . LEU A 1 100 ? 5.118 2.822 2.116 1.00 85.38 100 LEU A CA 1
ATOM 783 C C . LEU A 1 100 ? 4.737 4.303 2.259 1.00 85.38 100 LEU A C 1
ATOM 785 O O . LEU A 1 100 ? 5.445 5.036 2.939 1.00 85.38 100 LEU A O 1
ATOM 789 N N . GLN A 1 101 ? 3.659 4.735 1.605 1.00 83.44 101 GLN A N 1
ATOM 790 C CA . GLN A 1 101 ? 3.172 6.117 1.612 1.00 83.44 101 GLN A CA 1
ATOM 791 C C . GLN A 1 101 ? 1.964 6.292 2.533 1.00 83.44 101 GLN A C 1
ATOM 793 O O . GLN A 1 101 ? 1.730 7.376 3.059 1.00 83.44 101 GLN A O 1
ATOM 798 N N . THR A 1 102 ? 1.191 5.228 2.751 1.00 75.56 102 THR A N 1
ATOM 799 C CA . THR A 1 102 ? 0.084 5.251 3.705 1.00 75.56 102 THR A CA 1
ATOM 800 C C . THR A 1 102 ? 0.606 5.204 5.141 1.00 75.56 102 THR A C 1
ATOM 802 O O . THR A 1 102 ? 1.518 4.419 5.420 1.00 75.56 102 THR A O 1
ATOM 805 N N . PRO A 1 103 ? 0.012 5.970 6.072 1.00 77.19 103 PRO A N 1
ATOM 806 C CA . PRO A 1 103 ? 0.371 5.888 7.479 1.00 77.19 103 PRO A CA 1
ATOM 807 C C . PRO A 1 103 ? 0.180 4.462 8.000 1.00 77.19 103 PRO A C 1
ATOM 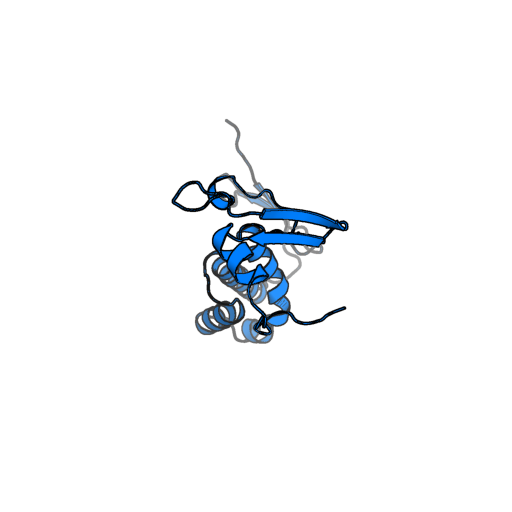809 O O . PRO A 1 103 ? -0.761 3.756 7.628 1.00 77.19 103 PRO A O 1
ATOM 812 N N . PHE A 1 104 ? 1.100 4.036 8.863 1.00 73.56 104 PHE A N 1
ATOM 813 C CA . PHE A 1 104 ? 1.026 2.734 9.505 1.00 73.56 104 PHE A CA 1
ATOM 814 C C . PHE A 1 104 ? -0.229 2.665 10.376 1.00 73.56 104 PHE A C 1
ATOM 816 O O . PHE A 1 104 ? -0.369 3.428 11.329 1.00 73.56 104 PHE A O 1
ATOM 823 N N . ILE A 1 105 ? -1.122 1.730 10.058 1.00 70.81 105 ILE A N 1
ATOM 824 C CA . ILE A 1 105 ? -2.236 1.381 10.935 1.00 70.81 105 ILE A CA 1
ATOM 825 C C . ILE A 1 105 ? -1.709 0.334 11.923 1.00 70.81 105 ILE A C 1
ATOM 827 O O . ILE A 1 105 ? -1.263 -0.734 11.487 1.00 70.81 105 ILE A O 1
ATOM 831 N N . PRO A 1 106 ? -1.723 0.609 13.238 1.00 68.25 106 PRO A N 1
ATOM 832 C CA . PRO A 1 106 ? -1.287 -0.354 14.233 1.00 68.25 106 PRO A CA 1
ATOM 833 C C . PRO A 1 106 ? -2.106 -1.641 14.151 1.00 68.25 106 PRO A C 1
ATOM 835 O O . PRO A 1 106 ? -3.325 -1.632 14.273 1.00 68.25 106 PRO A O 1
ATOM 838 N N . ASN A 1 107 ? -1.417 -2.773 14.013 1.00 69.88 107 ASN A N 1
ATOM 839 C CA . ASN A 1 107 ? -2.039 -4.099 14.082 1.00 69.88 107 ASN A CA 1
ATOM 840 C C . ASN A 1 107 ? -2.216 -4.593 15.532 1.00 69.88 107 ASN A C 1
ATOM 842 O O . ASN A 1 107 ? -2.517 -5.766 15.762 1.00 69.88 107 ASN A O 1
ATOM 846 N N . SER A 1 108 ? -1.968 -3.731 16.523 1.00 72.75 108 SER A N 1
ATOM 847 C CA . SER A 1 108 ? -2.107 -4.034 17.946 1.00 72.75 108 SER A CA 1
ATOM 848 C C . SER A 1 108 ? -3.176 -3.162 18.587 1.00 72.75 108 SER A C 1
ATOM 850 O O . SER A 1 108 ? -3.199 -1.954 18.395 1.00 72.75 108 SER A O 1
ATOM 852 N N . GLN A 1 109 ? -3.980 -3.767 19.461 1.00 70.06 109 GLN A N 1
ATOM 853 C CA . GLN A 1 109 ? -4.923 -3.064 20.346 1.00 70.06 109 GLN A CA 1
ATOM 854 C C . GLN A 1 109 ? -4.226 -2.361 21.532 1.00 70.06 109 GLN A C 1
ATOM 856 O O . GLN A 1 109 ? -4.874 -1.874 22.456 1.00 70.06 109 GLN A O 1
ATOM 861 N N . LEU A 1 110 ? -2.893 -2.346 21.524 1.00 75.25 110 LEU A N 1
ATOM 862 C CA . LEU A 1 110 ? -2.045 -1.696 22.512 1.00 75.25 110 LEU A CA 1
ATOM 863 C C . LEU A 1 110 ? -1.651 -0.332 21.947 1.00 75.25 110 LEU A C 1
ATOM 865 O O . LEU A 1 110 ? -0.757 -0.246 21.108 1.00 75.25 110 LEU A O 1
ATOM 869 N N . PHE A 1 111 ? -2.379 0.700 22.352 1.00 81.19 111 PHE A N 1
ATOM 870 C CA . PHE A 1 111 ? -2.117 2.090 21.998 1.00 81.19 111 PHE A CA 1
ATOM 871 C C . PHE A 1 111 ? -2.476 2.980 23.183 1.00 81.19 111 PHE A C 1
ATOM 873 O O . PHE A 1 111 ? -3.425 2.687 23.910 1.00 81.19 111 PHE A O 1
ATOM 880 N N . ASP A 1 112 ? -1.749 4.070 23.377 1.00 85.31 112 ASP A N 1
ATOM 881 C CA . ASP A 1 112 ? -2.077 5.009 24.444 1.00 85.31 112 ASP A CA 1
ATOM 882 C C . ASP A 1 112 ? -3.346 5.783 24.075 1.00 85.31 112 ASP A C 1
ATOM 884 O O . ASP A 1 112 ? -3.497 6.268 22.950 1.00 85.31 112 ASP A O 1
ATOM 888 N N . ILE A 1 113 ? -4.285 5.866 25.016 1.00 87.69 113 ILE A N 1
ATOM 889 C CA 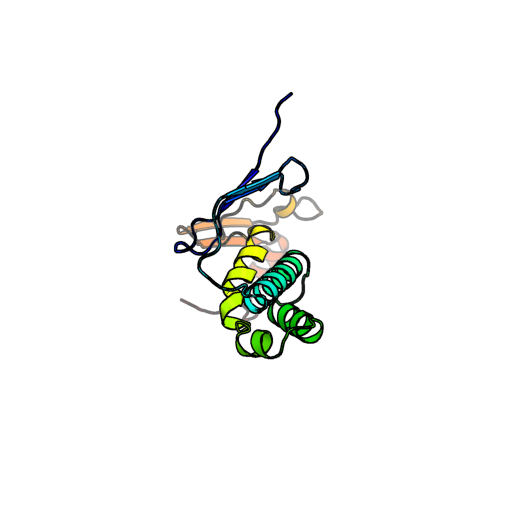. ILE A 1 113 ? -5.504 6.659 24.850 1.00 87.69 113 ILE A CA 1
ATOM 890 C C . ILE A 1 113 ? -5.209 8.034 25.433 1.00 87.69 113 ILE A C 1
ATOM 892 O O . ILE A 1 113 ? -4.912 8.150 26.620 1.00 87.69 113 ILE A O 1
ATOM 896 N N . ALA A 1 114 ? -5.262 9.073 24.599 1.00 89.06 114 ALA A N 1
ATOM 897 C CA . ALA A 1 114 ? -5.044 10.433 25.076 1.00 89.06 114 ALA A CA 1
ATOM 898 C C . ALA A 1 114 ? -6.131 10.833 26.084 1.00 89.06 114 ALA A C 1
ATOM 900 O O . ALA A 1 114 ? -7.291 10.451 25.937 1.00 89.06 114 ALA A O 1
ATOM 901 N N . GLU A 1 115 ? -5.767 11.652 27.070 1.00 86.25 115 GLU A N 1
ATOM 902 C CA . GLU A 1 115 ? -6.665 12.109 28.141 1.00 86.25 115 GLU A CA 1
ATOM 903 C C . GLU A 1 115 ? -7.931 12.804 27.607 1.00 86.25 115 GLU A C 1
ATOM 905 O O . GLU A 1 115 ? -9.021 12.663 28.156 1.00 86.25 115 GLU A O 1
ATOM 910 N N . SER A 1 116 ? -7.829 13.464 26.451 1.00 89.88 116 SER A N 1
ATOM 911 C CA . SER A 1 116 ? -8.976 14.059 25.756 1.00 89.88 116 SER A CA 1
ATOM 912 C C . SER A 1 116 ? -10.057 13.048 25.349 1.00 89.88 116 SER A C 1
ATOM 914 O O . SER A 1 116 ? -11.178 13.450 25.064 1.00 89.88 116 SER A O 1
ATOM 916 N N . TYR A 1 117 ? -9.730 11.755 25.283 1.00 88.75 117 TYR A N 1
ATOM 917 C CA . TYR A 1 117 ? -10.664 10.669 24.971 1.00 88.75 117 TYR A CA 1
ATOM 918 C C . TYR A 1 117 ? -11.112 9.879 26.208 1.00 88.75 117 TYR A C 1
ATOM 920 O O . TYR A 1 117 ? -11.954 8.992 26.087 1.00 88.75 117 TYR A O 1
ATOM 928 N N . THR A 1 118 ? -10.561 10.163 27.393 1.00 91.50 118 THR A N 1
ATOM 929 C CA . THR A 1 118 ? -10.940 9.475 28.641 1.00 91.50 118 THR A CA 1
ATOM 930 C C . THR A 1 118 ? -12.041 10.208 29.403 1.00 91.50 118 THR A C 1
ATOM 932 O O . THR A 1 118 ? -12.583 9.675 30.377 1.00 91.50 118 THR A O 1
ATOM 935 N N . THR A 1 119 ? -12.396 11.411 28.947 1.00 92.94 119 THR A N 1
ATOM 936 C CA . THR A 1 119 ? -13.378 12.298 29.567 1.00 92.94 119 THR A CA 1
ATOM 937 C C . THR A 1 119 ? -14.466 12.723 28.581 1.00 92.94 119 THR A C 1
ATOM 939 O O . THR A 1 119 ? -14.280 12.737 27.365 1.00 92.94 119 THR A O 1
ATOM 942 N N . THR A 1 120 ? -15.645 13.050 29.108 1.00 87.50 120 THR A N 1
ATOM 943 C CA . THR A 1 120 ? -16.738 13.659 28.336 1.00 87.50 120 THR A CA 1
ATOM 944 C C . THR A 1 120 ? -16.463 15.142 28.067 1.00 87.50 120 THR A C 1
ATOM 946 O O . THR A 1 120 ? -15.611 15.754 28.705 1.00 87.50 120 THR A O 1
ATOM 949 N N . LEU A 1 121 ? -17.276 15.784 27.217 1.00 88.88 121 LEU A N 1
ATOM 950 C CA . LEU A 1 121 ? -17.232 17.242 26.991 1.00 88.88 121 LEU A CA 1
ATOM 951 C C . LEU A 1 121 ? -17.441 18.084 28.266 1.00 88.88 121 LEU A C 1
ATOM 953 O O . LEU A 1 121 ? -17.163 19.279 28.268 1.00 88.88 121 LEU A O 1
ATOM 957 N N . LYS A 1 122 ? -17.959 17.475 29.341 1.00 88.69 122 LYS A N 1
ATOM 958 C CA . LYS A 1 122 ? -18.149 18.100 30.657 1.00 88.69 122 LYS A CA 1
ATOM 959 C C . LYS A 1 122 ? -17.013 17.774 31.638 1.00 88.69 122 LYS A C 1
ATOM 961 O O . LYS A 1 122 ? -17.172 18.007 32.831 1.00 88.69 122 LYS A O 1
ATOM 966 N N . ASN A 1 123 ? -15.902 17.209 31.159 1.00 86.19 123 ASN A N 1
ATOM 967 C CA . ASN A 1 123 ? -14.773 16.725 31.962 1.00 86.19 123 ASN A CA 1
ATOM 968 C C . ASN A 1 123 ? -15.148 15.642 32.991 1.00 86.19 123 ASN A C 1
ATOM 970 O O . ASN A 1 123 ? -14.482 15.489 34.012 1.00 86.19 123 ASN A O 1
ATOM 974 N N . LEU A 1 124 ? -16.213 14.877 32.734 1.00 87.12 124 LEU A N 1
ATOM 975 C CA . LEU A 1 124 ? -16.564 13.711 33.552 1.00 87.12 124 LEU A CA 1
ATOM 976 C C . LEU A 1 124 ? -15.827 12.475 33.045 1.00 87.12 124 LEU A C 1
ATOM 978 O O . LEU A 1 124 ? -15.648 12.329 31.836 1.00 87.12 124 LEU A O 1
ATOM 982 N N . HIS A 1 125 ? -15.435 11.587 33.955 1.00 87.12 125 HIS A N 1
ATOM 983 C CA . HIS A 1 125 ? -14.767 10.336 33.612 1.00 87.12 125 HIS A CA 1
ATOM 984 C C . HIS A 1 125 ? -15.662 9.464 32.720 1.00 87.12 125 HIS A C 1
ATOM 986 O O . HIS A 1 125 ? -16.839 9.277 33.024 1.00 87.12 125 HIS A O 1
ATOM 992 N N . PHE A 1 126 ? -15.105 8.981 31.609 1.00 92.25 126 PHE A N 1
ATOM 993 C CA . PHE A 1 126 ? -15.837 8.207 30.605 1.00 92.25 126 PHE A CA 1
ATOM 994 C C . PHE A 1 126 ? -15.166 6.872 30.275 1.00 92.25 126 PHE A C 1
ATOM 996 O O . PHE A 1 126 ? -15.851 5.897 30.002 1.00 92.25 126 PHE A O 1
ATOM 1003 N N . LEU A 1 127 ? -13.833 6.790 30.312 1.00 92.00 127 LEU A N 1
ATOM 1004 C CA . LEU A 1 127 ? -13.118 5.516 30.181 1.00 92.00 127 LEU A CA 1
ATOM 1005 C C . LEU A 1 127 ? -13.013 4.828 31.549 1.00 92.00 127 LEU A C 1
ATOM 1007 O O . LEU A 1 127 ? -12.019 5.002 32.245 1.00 92.00 127 LEU A O 1
ATOM 1011 N N . CYS A 1 128 ? -14.025 4.048 31.925 1.00 89.19 128 CYS A N 1
ATOM 1012 C CA . CYS A 1 128 ? -14.109 3.410 33.243 1.00 89.19 128 CYS A CA 1
ATOM 1013 C C . CYS A 1 128 ? -13.162 2.221 33.417 1.00 89.19 128 CYS A C 1
ATOM 1015 O O . CYS A 1 128 ? -12.679 1.969 34.519 1.00 89.19 128 CYS A O 1
ATOM 1017 N N . ILE A 1 129 ? -12.944 1.442 32.353 1.00 89.38 129 ILE A N 1
ATOM 1018 C CA . ILE A 1 129 ? -12.058 0.275 32.395 1.00 89.38 129 ILE A CA 1
ATOM 1019 C C . ILE A 1 129 ? -11.088 0.361 31.235 1.00 89.38 129 ILE A C 1
ATOM 1021 O O . ILE A 1 129 ? -11.493 0.462 30.079 1.00 89.38 129 ILE A O 1
ATOM 1025 N N . ASP A 1 130 ? -9.812 0.238 31.568 1.00 90.94 130 ASP A N 1
ATOM 1026 C CA . ASP A 1 130 ? -8.723 0.041 30.633 1.00 90.94 130 ASP A CA 1
ATOM 1027 C C . ASP A 1 130 ? -7.796 -1.041 31.186 1.00 90.94 130 ASP A C 1
ATOM 1029 O O . ASP A 1 130 ? -7.007 -0.803 32.102 1.00 90.94 130 ASP A O 1
ATOM 1033 N N . GLN A 1 131 ? -7.939 -2.266 30.678 1.00 89.12 131 GLN A N 1
ATOM 1034 C CA . GLN A 1 131 ? -7.205 -3.410 31.205 1.00 89.12 131 GLN A CA 1
ATOM 1035 C C . GLN A 1 131 ? -6.653 -4.301 30.100 1.00 89.12 131 GLN A C 1
ATOM 1037 O O . GLN A 1 131 ? -7.382 -4.824 29.260 1.00 89.12 131 GLN A O 1
ATOM 1042 N N . ILE A 1 132 ? -5.351 -4.567 30.148 1.00 87.50 132 ILE A N 1
ATOM 1043 C CA . ILE A 1 132 ? -4.696 -5.538 29.272 1.00 87.50 132 ILE A CA 1
ATOM 1044 C C . ILE A 1 132 ? -4.830 -6.932 29.902 1.00 87.50 132 ILE A C 1
ATOM 1046 O O . ILE A 1 132 ? -4.214 -7.207 30.928 1.00 87.50 132 ILE A O 1
ATOM 1050 N N . ILE A 1 133 ? -5.615 -7.826 29.289 1.00 84.56 133 ILE A N 1
ATOM 1051 C CA . ILE A 1 133 ? -5.782 -9.211 29.771 1.00 84.56 133 ILE A CA 1
ATOM 1052 C C . ILE A 1 133 ? -4.625 -10.104 29.299 1.00 84.56 133 ILE A C 1
ATOM 1054 O O . ILE A 1 133 ? -4.133 -10.958 30.032 1.00 84.56 133 ILE A O 1
ATOM 1058 N N . LYS A 1 134 ? -4.211 -9.957 28.033 1.00 81.56 134 LYS A N 1
ATOM 1059 C CA . LYS A 1 134 ? -3.183 -10.792 27.381 1.00 81.56 134 LYS A CA 1
ATOM 1060 C C . LYS A 1 134 ? -2.330 -9.938 26.446 1.00 81.56 134 LYS A C 1
ATOM 1062 O O . LYS A 1 134 ? -2.716 -8.830 26.092 1.00 81.56 134 LYS A O 1
ATOM 1067 N N . ARG A 1 135 ? -1.216 -10.500 25.949 1.00 73.25 135 ARG A N 1
ATOM 1068 C CA . ARG A 1 135 ? -0.237 -9.852 25.042 1.00 73.25 135 ARG A CA 1
ATOM 1069 C C . ARG A 1 135 ? -0.824 -9.115 23.821 1.00 73.25 135 ARG A C 1
ATOM 1071 O O . ARG A 1 135 ? -0.092 -8.363 23.192 1.00 73.25 135 ARG A O 1
ATOM 1078 N N . LYS A 1 136 ? -2.091 -9.342 23.456 1.00 73.31 136 LYS A N 1
ATOM 1079 C CA . LYS A 1 136 ? -2.798 -8.660 22.356 1.00 73.31 136 LYS A CA 1
ATOM 1080 C C . LYS A 1 136 ? -4.280 -8.380 22.649 1.00 73.31 136 LYS A C 1
ATOM 1082 O O . LYS A 1 136 ? -5.030 -8.127 21.715 1.00 73.31 136 LYS A O 1
ATOM 1087 N N . THR A 1 137 ? -4.706 -8.464 23.907 1.00 81.50 137 THR A N 1
ATOM 1088 C CA . THR A 1 137 ? -6.123 -8.341 24.278 1.00 81.50 137 THR A CA 1
ATOM 1089 C C . THR A 1 137 ? -6.259 -7.303 25.373 1.00 81.50 137 THR A C 1
ATOM 1091 O O . THR A 1 137 ? -5.693 -7.476 26.455 1.00 81.50 137 THR A O 1
ATOM 1094 N N . ARG A 1 138 ? -7.014 -6.247 25.082 1.00 87.44 138 ARG A N 1
ATOM 1095 C CA . ARG A 1 138 ? -7.300 -5.136 25.986 1.00 87.44 138 ARG A CA 1
ATOM 1096 C C . ARG A 1 138 ? -8.811 -4.964 26.086 1.00 87.44 138 ARG A C 1
ATOM 1098 O O . ARG A 1 138 ? -9.484 -4.944 25.061 1.00 87.44 138 ARG A O 1
ATOM 1105 N N . ILE A 1 139 ? -9.332 -4.873 27.302 1.00 88.25 139 ILE A N 1
ATOM 1106 C CA . ILE A 1 139 ? -10.712 -4.478 27.576 1.00 88.25 139 ILE A CA 1
ATOM 1107 C C . ILE A 1 139 ? -10.723 -2.972 27.747 1.00 88.25 139 ILE A C 1
ATOM 1109 O O . ILE A 1 139 ? -9.971 -2.434 28.558 1.00 88.25 139 ILE A O 1
ATOM 1113 N N . LEU A 1 140 ? -11.600 -2.330 26.987 1.00 90.06 140 LEU A N 1
ATOM 1114 C CA . LEU A 1 140 ? -11.945 -0.929 27.135 1.00 90.06 140 LEU A CA 1
ATOM 1115 C C . LEU A 1 140 ? -13.439 -0.850 27.429 1.00 90.06 140 LEU A C 1
ATOM 1117 O O . LEU A 1 140 ? -14.234 -1.403 26.667 1.00 90.06 140 LEU A O 1
ATOM 1121 N N . VAL A 1 141 ? -13.818 -0.176 28.510 1.00 89.88 141 VAL A N 1
ATOM 1122 C CA . VAL A 1 141 ? -15.222 0.130 28.808 1.00 89.88 141 VAL A CA 1
ATOM 1123 C C . VAL A 1 141 ? -15.374 1.632 28.889 1.00 89.88 141 VAL A C 1
ATOM 1125 O O . VAL A 1 141 ? -14.794 2.276 29.762 1.00 89.88 141 VAL A O 1
ATOM 1128 N N . PHE A 1 142 ? -16.166 2.161 27.963 1.00 90.56 142 PHE A N 1
ATOM 1129 C CA . PHE A 1 142 ? -16.544 3.561 27.918 1.00 90.56 142 PHE A CA 1
ATOM 1130 C C . PHE A 1 142 ? -17.981 3.698 28.411 1.00 90.56 142 PHE A C 1
ATOM 1132 O O . PHE A 1 142 ? -18.899 3.198 27.761 1.00 90.56 142 PHE A O 1
ATOM 1139 N N . ALA A 1 143 ? -18.165 4.335 29.559 1.00 90.56 143 ALA A N 1
ATOM 1140 C CA . ALA A 1 143 ? -19.470 4.594 30.143 1.00 90.56 143 ALA A CA 1
ATOM 1141 C C . ALA A 1 143 ? -19.411 5.836 31.039 1.00 90.56 143 ALA A C 1
ATOM 1143 O O . ALA A 1 143 ? -18.379 6.147 31.626 1.00 90.56 143 ALA A O 1
ATOM 1144 N N . SER A 1 144 ? -20.518 6.561 31.158 1.00 89.50 144 SER A N 1
ATOM 1145 C CA . SER A 1 144 ? -20.698 7.512 32.256 1.00 89.50 144 SER A CA 1
ATOM 1146 C C . SER A 1 144 ? -21.275 6.801 33.482 1.00 89.50 144 SER A C 1
ATOM 1148 O O . SER A 1 144 ? -21.842 5.712 33.366 1.00 89.50 144 SER A O 1
ATOM 1150 N N . ASN A 1 145 ? -21.171 7.418 34.660 1.00 87.06 145 ASN A N 1
ATOM 1151 C CA . ASN A 1 145 ? -21.759 6.852 35.877 1.00 87.06 145 ASN A CA 1
ATOM 1152 C C . ASN A 1 145 ? -23.271 6.641 35.727 1.00 87.06 145 ASN A C 1
ATOM 1154 O O . ASN A 1 145 ? -23.776 5.588 36.093 1.00 87.06 145 ASN A O 1
ATOM 1158 N N . GLU A 1 146 ? -23.972 7.581 35.091 1.00 88.00 146 GLU A N 1
ATOM 1159 C CA . GLU A 1 146 ? -25.414 7.475 34.847 1.00 88.00 146 GLU A CA 1
ATOM 1160 C C . GLU A 1 146 ? -25.746 6.284 33.937 1.00 88.00 146 GLU A C 1
ATOM 1162 O O . GLU A 1 146 ? -26.752 5.607 34.126 1.00 88.00 146 GLU A O 1
ATOM 1167 N N . GLN A 1 147 ? -24.893 5.991 32.949 1.00 87.50 147 GLN A N 1
ATOM 1168 C CA . GLN A 1 147 ? -25.063 4.819 32.086 1.00 87.50 147 GLN A CA 1
ATOM 1169 C C . GLN A 1 147 ? -24.838 3.512 32.851 1.00 87.50 147 GLN A C 1
ATOM 1171 O O . GLN A 1 147 ? -25.539 2.536 32.594 1.00 87.50 147 GLN A O 1
ATOM 1176 N N . LEU A 1 148 ? -23.882 3.485 33.784 1.00 87.69 148 LEU A N 1
ATOM 1177 C CA . LEU A 1 148 ? -23.628 2.321 34.634 1.00 87.69 148 LEU A CA 1
ATOM 1178 C C . LEU A 1 148 ? -24.760 2.087 35.639 1.00 87.69 148 LEU A C 1
ATOM 1180 O O . LEU A 1 148 ? -25.138 0.940 35.851 1.00 87.69 148 LEU A O 1
ATOM 1184 N N . GLU A 1 149 ? -25.327 3.149 36.209 1.00 90.12 149 GLU A N 1
ATOM 1185 C CA . GLU A 1 149 ? -26.506 3.075 37.082 1.00 90.12 149 GLU A CA 1
ATOM 1186 C C . GLU A 1 149 ? -27.723 2.545 36.318 1.00 90.12 149 GLU A C 1
ATOM 1188 O O . GLU A 1 149 ? -28.346 1.579 36.749 1.00 90.12 149 GLU A O 1
ATOM 1193 N N . LEU A 1 150 ? -28.000 3.080 35.123 1.00 88.44 150 LEU A N 1
ATOM 1194 C CA . LEU A 1 150 ? -29.068 2.571 34.256 1.00 88.44 150 LEU A CA 1
ATOM 1195 C C . LEU A 1 150 ? -28.864 1.098 33.875 1.00 88.44 150 LEU A C 1
ATOM 1197 O O . LEU A 1 150 ? -29.831 0.343 33.785 1.00 88.44 150 LEU A O 1
ATOM 1201 N N . LEU A 1 151 ? -27.614 0.688 33.638 1.00 86.94 151 LEU A N 1
ATOM 1202 C CA . LEU A 1 151 ? -27.276 -0.705 33.353 1.00 86.94 151 LEU A CA 1
ATOM 1203 C C . LEU A 1 151 ? -27.480 -1.603 34.581 1.00 86.94 151 LEU A C 1
ATOM 1205 O O . LEU A 1 151 ? -27.914 -2.741 34.427 1.00 86.94 151 LEU A O 1
ATOM 1209 N N . PHE A 1 152 ? -27.162 -1.104 35.777 1.00 88.75 152 PHE A N 1
ATOM 1210 C CA . PHE A 1 152 ? -27.322 -1.821 37.041 1.00 88.75 152 PHE A CA 1
ATOM 1211 C C . PHE A 1 152 ? -28.796 -1.996 37.428 1.00 88.75 152 PHE A C 1
ATOM 1213 O O . PHE A 1 152 ? -29.194 -3.084 37.842 1.00 88.75 152 PHE A O 1
ATOM 1220 N N . ASP A 1 153 ? -29.607 -0.953 37.248 1.00 91.75 153 ASP A N 1
ATOM 1221 C CA . ASP A 1 153 ? -31.044 -0.970 37.550 1.00 91.75 153 ASP A CA 1
ATOM 1222 C C . ASP A 1 153 ? -31.866 -1.716 36.485 1.00 91.75 153 ASP A C 1
ATOM 1224 O O . ASP A 1 153 ? -33.011 -2.121 36.717 1.00 91.75 153 ASP A O 1
ATOM 1228 N N . GLY A 1 154 ? -31.297 -1.901 35.293 1.00 86.56 154 GLY A N 1
ATOM 1229 C CA . GLY A 1 154 ? -31.931 -2.602 34.188 1.00 86.56 154 GLY A CA 1
ATOM 1230 C C . GLY A 1 154 ? -32.102 -4.098 34.463 1.00 86.56 154 GLY A C 1
ATOM 1231 O O . GLY A 1 154 ? -31.140 -4.830 34.666 1.00 86.56 154 GLY A O 1
ATOM 1232 N N . SER A 1 155 ? -33.337 -4.599 34.373 1.00 87.94 155 SER A N 1
ATOM 1233 C CA . SER A 1 155 ? -33.624 -6.040 34.461 1.00 87.94 155 SER A CA 1
ATOM 1234 C C . SER A 1 155 ? -33.328 -6.808 33.166 1.00 87.94 155 SER A C 1
ATOM 1236 O O . SER A 1 155 ? -33.247 -8.037 33.178 1.00 87.94 155 SER A O 1
ATOM 1238 N N . VAL A 1 156 ? -33.173 -6.095 32.044 1.00 86.62 156 VAL A N 1
ATOM 1239 C CA . VAL A 1 156 ? -32.910 -6.659 30.715 1.00 86.62 156 VAL A CA 1
ATOM 1240 C C . VAL A 1 156 ? -31.852 -5.820 30.009 1.00 86.62 156 VAL A C 1
ATOM 1242 O O . VAL A 1 156 ? -32.020 -4.615 29.836 1.00 86.62 156 VAL A O 1
ATOM 1245 N N . ILE A 1 157 ? -30.789 -6.477 29.547 1.00 81.00 157 ILE A N 1
ATOM 1246 C CA . ILE A 1 157 ? -29.734 -5.868 28.735 1.00 81.00 157 ILE A CA 1
ATOM 1247 C C . ILE A 1 157 ? -29.870 -6.418 27.317 1.00 81.00 157 ILE A C 1
ATOM 1249 O O . ILE A 1 157 ? -29.734 -7.621 27.092 1.00 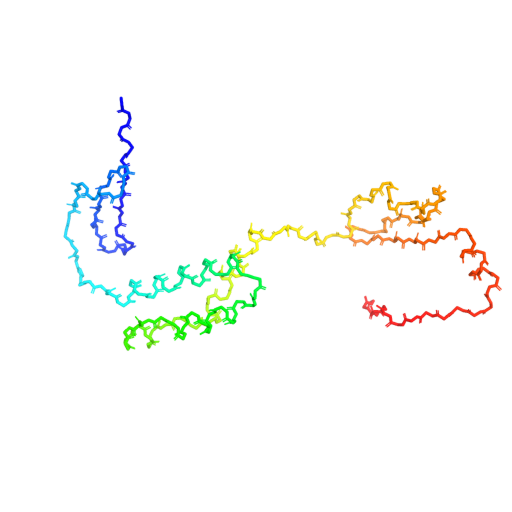81.00 157 ILE A O 1
ATOM 1253 N N . LEU A 1 158 ? -30.146 -5.535 26.358 1.00 80.19 158 LEU A N 1
ATOM 1254 C CA . LEU A 1 158 ? -30.181 -5.874 24.939 1.00 80.19 158 LEU A CA 1
ATOM 1255 C C . LEU A 1 158 ? -28.861 -5.441 24.306 1.00 80.19 158 LEU A C 1
ATOM 1257 O O . LEU A 1 158 ? -28.494 -4.270 24.368 1.00 80.19 158 LEU A O 1
ATOM 1261 N N . ILE A 1 159 ? -28.144 -6.391 23.714 1.00 80.00 159 ILE A N 1
ATOM 1262 C CA . ILE A 1 159 ? -26.854 -6.155 23.064 1.00 80.00 159 ILE A CA 1
ATOM 1263 C C . ILE A 1 159 ? -27.028 -6.471 21.583 1.00 80.00 159 ILE A C 1
ATOM 1265 O O . ILE A 1 159 ? -27.419 -7.585 21.236 1.00 80.00 159 ILE A O 1
ATOM 1269 N N . ASP A 1 160 ? -26.750 -5.498 20.715 1.00 75.50 160 ASP A N 1
ATOM 1270 C CA . ASP A 1 160 ? -26.742 -5.731 19.272 1.00 75.50 160 ASP A CA 1
ATOM 1271 C C . ASP A 1 160 ? -25.510 -6.563 18.879 1.00 75.50 160 ASP A C 1
ATOM 1273 O O . ASP A 1 160 ? -24.388 -6.333 19.342 1.00 75.50 160 ASP A O 1
ATOM 1277 N N . GLY A 1 161 ? -25.733 -7.577 18.048 1.00 57.97 161 GLY A N 1
ATOM 1278 C CA . GLY A 1 161 ? -24.777 -8.626 17.710 1.00 57.97 161 GLY A CA 1
ATOM 1279 C C . GLY A 1 161 ? -23.726 -8.170 16.703 1.00 57.97 161 GLY A C 1
ATOM 1280 O O . GLY A 1 161 ? -23.645 -8.713 15.608 1.00 57.97 161 GLY A O 1
ATOM 1281 N N . THR A 1 162 ? -22.887 -7.202 17.069 1.00 56.31 162 THR A N 1
ATOM 1282 C CA . THR A 1 162 ? -21.659 -6.857 16.322 1.00 56.31 162 THR A CA 1
ATOM 1283 C C . THR A 1 162 ? -20.408 -7.549 16.874 1.00 56.31 162 THR A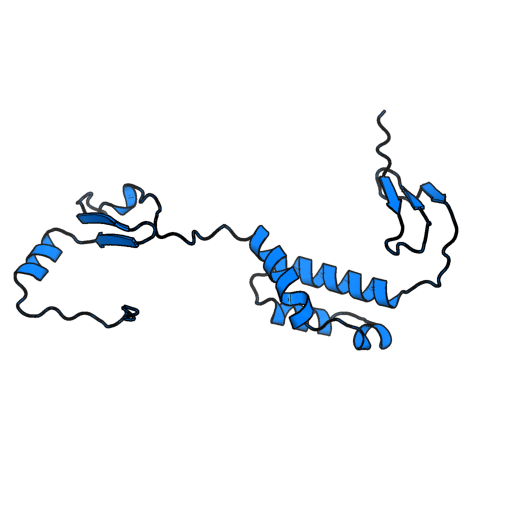 C 1
ATOM 1285 O O . THR A 1 162 ? -19.296 -7.291 16.419 1.00 56.31 162 THR A O 1
ATOM 1288 N N . PHE A 1 163 ? -20.570 -8.488 17.812 1.00 52.69 163 PHE A N 1
ATOM 1289 C CA . PHE A 1 163 ? -19.496 -9.356 18.287 1.00 52.69 163 PHE A CA 1
ATOM 1290 C C . PHE A 1 163 ? -19.559 -10.700 17.557 1.00 52.69 163 PHE A C 1
ATOM 1292 O O . PHE A 1 163 ? -20.384 -11.555 17.871 1.00 52.69 163 PHE A O 1
ATOM 1299 N N . SER A 1 164 ? -18.673 -10.916 16.583 1.00 54.31 164 SER A N 1
ATOM 1300 C CA . SER A 1 164 ? -18.446 -12.258 16.048 1.00 54.31 164 SER A CA 1
ATOM 1301 C C . SER A 1 164 ? -17.748 -13.096 17.117 1.00 54.31 164 SER A C 1
ATOM 1303 O O . SER A 1 164 ? -16.595 -12.822 17.465 1.00 54.31 164 SER A O 1
ATOM 1305 N N . SER A 1 165 ? -18.426 -14.115 17.640 1.00 44.25 165 SER A N 1
ATOM 1306 C CA . SER A 1 165 ? -17.809 -15.100 18.525 1.00 44.25 165 SER A CA 1
ATOM 1307 C C . SER A 1 165 ? -16.812 -15.948 17.731 1.00 44.25 165 SER A C 1
ATOM 1309 O O . SER A 1 165 ? -17.171 -16.963 17.139 1.00 44.25 165 SER A O 1
ATOM 1311 N N . LEU A 1 166 ? -15.552 -15.528 17.704 1.00 43.69 166 LEU A N 1
ATOM 1312 C CA . LEU A 1 166 ? -14.429 -16.430 17.474 1.00 43.69 166 LEU A CA 1
ATOM 1313 C C . LEU A 1 166 ? -13.760 -16.642 18.833 1.00 43.69 166 LEU A C 1
ATOM 1315 O O . LEU A 1 166 ? -12.757 -16.003 19.151 1.00 43.69 166 LEU A O 1
ATOM 1319 N N . LEU A 1 167 ? -14.407 -17.467 19.660 1.00 38.56 167 LEU A N 1
ATOM 1320 C CA . LEU A 1 167 ? -13.737 -18.194 20.737 1.00 38.56 167 LEU A CA 1
ATOM 1321 C C . LEU A 1 167 ? -13.145 -19.476 20.154 1.00 38.56 167 LEU A C 1
ATOM 1323 O O . LEU A 1 167 ? -13.863 -20.129 19.363 1.00 38.56 167 LEU A O 1
#

pLDDT: mean 84.21, std 10.09, range [38.56, 93.44]

Secondary structure (DSSP, 8-state):
-----EEEE-SSTT---EEEE-TTS-EEEEES--SS---HHHHHHHHHHHHHHHHHHH--S-HHHHHHHHHHH----HHHHHTPPPHHHHHHHHHHHHHTTSPPPPSSS--PPPGGGTB-TTS-B-EEEEEEEETTEEEEEE--HHHHHHHHH-S-----S------

Foldseek 3Di:
DDFDKDKDADPPPVFGKIFIATPVRHTPDIDDDGPDDDDVLVVLLVVLLVQLLVCLQPPPDDSVVSNVVSVVVDPHDPVSVVPRDDSVVCVVVSVVSNVVNDDDDDPAPDDDDDQVRQADPVRAGFFPDWDDPDPRDTDTGGHGPVRVVCVVPDPDDDDDPPDDPPD

Sequence (167 aa):
TMSTTKYYRYENSHCTVTARAGLQDIILNIKGDHCHPPEPEQIQIRTFKQVVKAGAISESIPIPQIYDKEAAHIDLSTLSIAVLPSQRQLGSTFDKARRLQTPFIPNSQLFDIAESYTTTLKNLHFLCIDQIIKRKTRILVFASNEQLELLFDGSVILIDGTFSSLL

Radius of gyration: 29.05 Å; chains: 1; bounding box: 68×40×68 Å